Protein AF-A0A6A0BAL9-F1 (afdb_monomer_lite)

Radius of gyration: 17.26 Å; chains: 1; bounding box: 40×38×37 Å

Organism: NCBI:txid2709157

Sequence (87 aa):
MILRGAPRTGKTYLAKQIAAEMIGCETDELSDKAQFEFVQFHPSYDYTDFVEGLRPVTSGNDQVDFELRAGSFMAFCDRARGTSFRN

Secondary structure (DSSP, 8-state):
-----STTSSHHHHHHHHHHHHHTS-GGGGGG-TT-------TT--HHHHTEEEEEEEETTTEEEEEEEE-HHHHHHHHHHT-----

Foldseek 3Di:
DDDDDDPPPCPVVVVLVVQCVVVVHDSVCQVVDLLDDDDDDDPPCDCCQAAKDWDWDQDPVRDTDTDIDGHPNVVSVCSVVVNDPDD

InterPro domains:
  IPR027417 P-loop containing nucleoside triphosphate hydrolase [G3DSA:3.40.50.300] (1-85)
  IPR027417 P-loop containing nucleoside triphosphate hydrolase [SSF52540] (2-56)
  IPR052934 Methylated DNA Recognition and Restriction Enzymes [PTHR37291] (2-81)

pLDDT: mean 91.57, std 11.8, range [35.0, 97.81]

Structure (mmCIF, N/CA/C/O backbone):
data_AF-A0A6A0BAL9-F1
#
_entry.id   AF-A0A6A0BAL9-F1
#
loop_
_atom_site.group_PDB
_atom_site.id
_atom_site.type_symbol
_atom_site.label_atom_id
_atom_site.label_alt_id
_atom_site.label_comp_id
_atom_site.label_asym_id
_atom_site.label_entity_id
_atom_site.label_seq_id
_atom_site.pdbx_PDB_ins_code
_atom_site.Cartn_x
_atom_site.Cartn_y
_atom_site.Cartn_z
_atom_site.occupancy
_atom_site.B_iso_or_equiv
_atom_site.auth_seq_id
_atom_site.auth_comp_id
_atom_site.auth_asym_id
_atom_site.auth_atom_id
_atom_site.pdbx_PDB_model_num
ATOM 1 N N . MET A 1 1 ? -14.350 4.499 -0.322 1.00 90.38 1 MET A N 1
ATOM 2 C CA . MET A 1 1 ? -14.492 5.501 0.763 1.00 90.38 1 MET A CA 1
ATOM 3 C C . MET A 1 1 ? -13.200 6.305 0.869 1.00 90.38 1 MET A C 1
ATOM 5 O O . MET A 1 1 ? -12.147 5.719 0.673 1.00 90.38 1 MET A O 1
ATOM 9 N N . ILE A 1 2 ? -13.253 7.611 1.164 1.00 95.62 2 ILE A N 1
ATOM 10 C CA . ILE A 1 2 ? -12.060 8.446 1.414 1.00 95.62 2 ILE A CA 1
ATOM 11 C C . 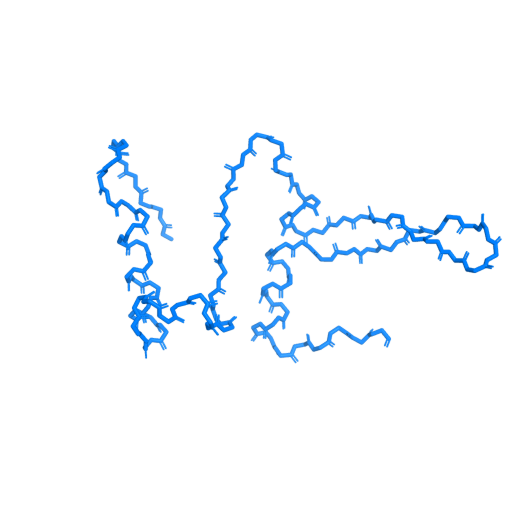ILE A 1 2 ? -12.280 9.228 2.714 1.00 95.62 2 ILE A C 1
ATOM 13 O O . ILE A 1 2 ? -13.176 10.068 2.772 1.00 95.62 2 ILE A O 1
ATOM 17 N N . LEU A 1 3 ? -11.455 8.982 3.736 1.00 95.38 3 LEU A N 1
ATOM 18 C CA . LEU A 1 3 ? -11.486 9.726 5.000 1.00 95.38 3 LEU A CA 1
ATOM 19 C C . LEU A 1 3 ? -10.590 10.969 4.886 1.00 95.38 3 LEU A C 1
ATOM 21 O O . LEU A 1 3 ? -9.388 10.846 4.650 1.00 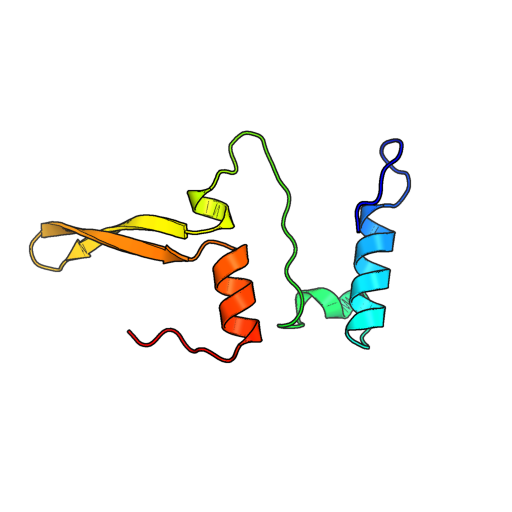95.38 3 LEU A O 1
ATOM 25 N N . ARG A 1 4 ? -11.154 12.172 5.055 1.00 96.25 4 ARG A N 1
ATOM 26 C CA . ARG A 1 4 ? -10.427 13.455 4.958 1.00 96.25 4 ARG A CA 1
ATOM 27 C C . ARG A 1 4 ? -10.482 14.223 6.277 1.00 96.25 4 ARG A C 1
ATOM 29 O O . ARG A 1 4 ? -11.392 14.029 7.070 1.00 96.25 4 ARG A O 1
ATOM 36 N N . GLY A 1 5 ? -9.500 15.092 6.506 1.00 95.50 5 GLY A N 1
ATOM 37 C CA . GLY A 1 5 ? -9.419 15.939 7.700 1.00 95.50 5 GLY A CA 1
ATOM 38 C C . GLY A 1 5 ? -7.977 16.242 8.102 1.00 95.50 5 GLY A C 1
ATOM 39 O O . GLY A 1 5 ? -7.042 15.632 7.573 1.00 95.50 5 GLY A O 1
ATOM 40 N N . ALA A 1 6 ? -7.800 17.141 9.073 1.00 95.62 6 ALA A N 1
ATOM 41 C CA . ALA A 1 6 ? -6.496 17.575 9.586 1.00 95.62 6 ALA A CA 1
ATOM 42 C C . ALA A 1 6 ? -5.588 16.391 9.986 1.00 95.62 6 ALA A C 1
ATOM 44 O O . ALA A 1 6 ? -6.100 15.327 10.353 1.00 95.62 6 ALA A O 1
ATOM 45 N N . PRO A 1 7 ? -4.251 16.509 9.917 1.00 93.62 7 PRO A N 1
ATOM 46 C CA . PRO A 1 7 ? -3.349 15.460 10.400 1.00 93.62 7 PRO A CA 1
ATOM 47 C C . PRO A 1 7 ? -3.640 15.103 11.871 1.00 93.62 7 PRO A C 1
ATOM 49 O O . PRO A 1 7 ? -4.170 15.918 12.618 1.00 93.62 7 PRO A O 1
ATOM 52 N N . ARG A 1 8 ? -3.321 13.866 12.282 1.00 90.31 8 ARG A N 1
ATOM 53 C CA . ARG A 1 8 ? -3.539 13.339 13.652 1.00 90.31 8 ARG A CA 1
ATOM 54 C C . ARG A 1 8 ? -5.008 13.159 14.102 1.00 90.31 8 ARG A C 1
ATOM 56 O O . ARG A 1 8 ? -5.258 12.813 15.243 1.00 90.31 8 ARG A O 1
ATOM 63 N N . THR A 1 9 ? -5.988 13.256 13.207 1.00 94.88 9 THR A N 1
ATOM 64 C CA . THR A 1 9 ? -7.420 12.988 13.508 1.00 94.88 9 THR A CA 1
ATOM 65 C C . THR A 1 9 ? -7.824 11.503 13.460 1.00 94.88 9 THR A C 1
ATOM 67 O O . THR A 1 9 ? -8.976 11.181 13.204 1.00 94.88 9 THR A O 1
ATOM 70 N N . GLY A 1 10 ? -6.881 10.570 13.628 1.00 95.38 10 GLY A N 1
ATOM 71 C CA . GLY A 1 10 ? -7.199 9.135 13.721 1.00 95.38 10 GLY A CA 1
ATOM 72 C C . GLY A 1 10 ? -7.696 8.457 12.434 1.00 95.38 10 GLY A C 1
ATOM 73 O O . GLY A 1 10 ? -8.095 7.303 12.485 1.00 95.38 10 GLY A O 1
ATOM 74 N N . LYS A 1 11 ? -7.639 9.110 11.266 1.00 97.50 11 LYS A N 1
ATOM 75 C CA . LYS A 1 11 ? -8.143 8.544 9.993 1.00 97.50 11 LYS A CA 1
ATOM 76 C C . LYS A 1 11 ? -7.581 7.155 9.669 1.00 97.50 11 LYS A C 1
ATOM 78 O O . LYS A 1 11 ? -8.334 6.271 9.285 1.00 97.50 11 LYS A O 1
ATOM 83 N N . THR A 1 12 ? -6.273 6.960 9.841 1.00 96.38 12 THR A N 1
ATOM 84 C CA . THR A 1 12 ? -5.623 5.659 9.610 1.00 96.38 12 THR A CA 1
ATOM 85 C C . THR A 1 12 ? -6.094 4.608 10.611 1.00 96.38 12 THR A C 1
ATOM 87 O O . THR A 1 12 ? -6.276 3.456 10.239 1.00 96.38 12 THR A O 1
ATOM 90 N N . TYR A 1 13 ? -6.316 5.008 11.864 1.00 96.25 13 TYR A N 1
ATOM 91 C CA . TYR A 1 13 ? -6.835 4.125 12.905 1.00 96.25 13 TYR A CA 1
ATOM 92 C C . TYR A 1 13 ? -8.266 3.682 12.575 1.00 96.25 13 TYR A C 1
ATOM 94 O O . TYR A 1 13 ? -8.527 2.487 12.483 1.00 96.25 13 TYR A O 1
ATOM 102 N N . LEU A 1 14 ? -9.149 4.633 12.256 1.00 96.75 14 LEU A N 1
ATOM 103 C CA . LEU A 1 14 ? -10.531 4.346 11.873 1.00 96.75 14 LEU A CA 1
ATOM 104 C C . LEU A 1 14 ? -10.619 3.482 10.605 1.00 96.75 14 LEU A C 1
ATOM 106 O O . LEU A 1 14 ? -11.422 2.560 10.549 1.00 96.75 14 LEU A O 1
ATOM 110 N N . ALA A 1 15 ? -9.780 3.738 9.595 1.00 97.31 15 ALA A N 1
ATOM 111 C CA . ALA A 1 15 ? -9.747 2.918 8.382 1.00 97.31 15 ALA A CA 1
ATOM 112 C C . ALA A 1 15 ? -9.410 1.447 8.680 1.00 97.31 15 ALA A C 1
ATOM 114 O O . ALA A 1 15 ? -10.032 0.556 8.107 1.00 97.31 15 ALA A O 1
ATOM 115 N N . LYS A 1 16 ? -8.458 1.195 9.591 1.00 97.06 16 LYS A N 1
ATOM 116 C CA . LYS A 1 16 ? -8.102 -0.163 10.021 1.00 97.06 16 LYS A CA 1
ATOM 117 C C . LYS A 1 16 ? -9.224 -0.826 10.817 1.00 97.06 16 LYS A C 1
ATOM 119 O O . LYS A 1 16 ? -9.514 -1.985 10.557 1.00 97.06 16 LYS A O 1
ATOM 124 N N . GLN A 1 17 ? -9.891 -0.096 11.713 1.00 97.19 17 GLN A N 1
ATOM 125 C CA . GLN A 1 17 ? -11.045 -0.627 12.450 1.00 97.19 17 GLN A CA 1
ATOM 126 C C . GLN A 1 17 ? -12.186 -1.031 11.513 1.00 97.19 17 GLN A C 1
ATOM 128 O O . GLN A 1 17 ? -12.699 -2.137 11.624 1.00 97.19 17 GLN A O 1
ATOM 133 N N . ILE A 1 18 ? -12.526 -0.174 10.544 1.00 97.50 18 ILE A N 1
ATOM 134 C CA . ILE A 1 18 ? -13.560 -0.478 9.546 1.00 97.50 18 ILE A CA 1
ATOM 135 C C . ILE A 1 18 ? -13.174 -1.720 8.729 1.00 97.50 18 ILE A C 1
ATOM 137 O O . ILE A 1 18 ? -14.018 -2.572 8.475 1.00 97.50 18 ILE A O 1
ATOM 141 N N . ALA A 1 19 ? -11.905 -1.849 8.329 1.00 97.44 19 ALA A N 1
ATOM 142 C CA . ALA A 1 19 ? -11.434 -3.028 7.605 1.00 97.44 19 ALA A CA 1
ATOM 143 C C . ALA A 1 19 ? -11.508 -4.308 8.458 1.00 97.44 19 ALA A C 1
ATOM 145 O O . ALA A 1 19 ? -11.961 -5.339 7.966 1.00 97.44 19 ALA A O 1
ATOM 146 N N . ALA A 1 20 ? -11.108 -4.235 9.730 1.00 97.69 20 ALA A N 1
ATOM 147 C CA . ALA A 1 20 ? -11.179 -5.349 10.670 1.00 97.69 20 ALA A CA 1
ATOM 148 C C . ALA A 1 20 ? -12.631 -5.804 10.903 1.00 97.69 20 ALA A C 1
ATOM 150 O O . ALA A 1 20 ? -12.923 -6.995 10.823 1.00 97.69 20 ALA A O 1
ATOM 151 N N . GLU A 1 21 ? -13.560 -4.857 11.062 1.00 97.81 21 GLU A N 1
ATOM 152 C CA . GLU A 1 21 ? -14.996 -5.133 11.182 1.00 97.81 21 GLU A CA 1
ATOM 153 C C . GLU A 1 21 ? -15.567 -5.780 9.909 1.00 97.81 21 GLU A C 1
ATOM 155 O O . GLU A 1 21 ? -16.295 -6.766 9.993 1.00 97.81 21 GLU A O 1
ATOM 160 N N . MET A 1 22 ? -15.190 -5.290 8.721 1.00 97.06 22 MET A N 1
ATOM 161 C CA . MET A 1 22 ? -15.614 -5.873 7.438 1.00 97.06 22 MET A CA 1
ATOM 162 C C . MET A 1 22 ? -15.114 -7.309 7.235 1.00 97.06 22 MET A C 1
ATOM 164 O O . MET A 1 22 ? -15.802 -8.113 6.610 1.00 97.06 22 MET A O 1
ATOM 168 N N . ILE A 1 23 ? -13.911 -7.621 7.723 1.00 96.44 23 ILE A N 1
ATOM 169 C CA . ILE A 1 23 ? -13.306 -8.956 7.619 1.00 96.44 23 ILE A CA 1
ATOM 170 C C . ILE A 1 23 ? -13.801 -9.884 8.742 1.00 96.44 23 ILE A C 1
ATOM 172 O O . ILE A 1 23 ? -13.796 -11.103 8.569 1.00 96.44 23 ILE A O 1
ATOM 176 N N . GLY A 1 24 ? -14.261 -9.326 9.865 1.00 97.25 24 GLY A N 1
ATOM 177 C CA . GLY A 1 24 ? -14.694 -10.074 11.043 1.00 97.25 24 GLY A CA 1
ATOM 178 C C . GLY A 1 24 ? -13.526 -10.532 11.920 1.00 97.25 24 GLY A C 1
ATOM 179 O O . GLY A 1 24 ? -13.509 -11.679 12.362 1.00 97.25 24 GLY A O 1
ATOM 180 N N . CYS A 1 25 ? -12.531 -9.669 12.143 1.00 96.81 25 CYS A N 1
ATOM 181 C CA . CYS A 1 25 ? -11.386 -9.952 13.010 1.00 96.81 25 CYS A CA 1
ATOM 182 C C . CYS A 1 25 ? -11.013 -8.769 13.908 1.00 96.81 25 CYS A C 1
ATOM 184 O O . CYS A 1 25 ? -11.493 -7.652 13.720 1.00 96.81 25 CYS A O 1
ATOM 186 N N . GLU A 1 26 ? -10.100 -9.003 14.849 1.00 96.81 26 GLU A N 1
ATOM 187 C CA . GLU A 1 26 ? -9.518 -7.931 15.653 1.00 96.81 26 GLU A CA 1
ATOM 188 C C . GLU A 1 26 ? -8.569 -7.058 14.821 1.00 96.81 26 GLU A C 1
ATOM 190 O O . GLU A 1 26 ? -7.961 -7.505 13.843 1.00 96.81 26 GLU A O 1
ATOM 195 N N . THR A 1 27 ? -8.414 -5.792 15.222 1.00 95.69 27 THR A N 1
ATOM 196 C CA . THR A 1 27 ? -7.559 -4.834 14.492 1.00 95.69 27 THR A CA 1
ATOM 197 C C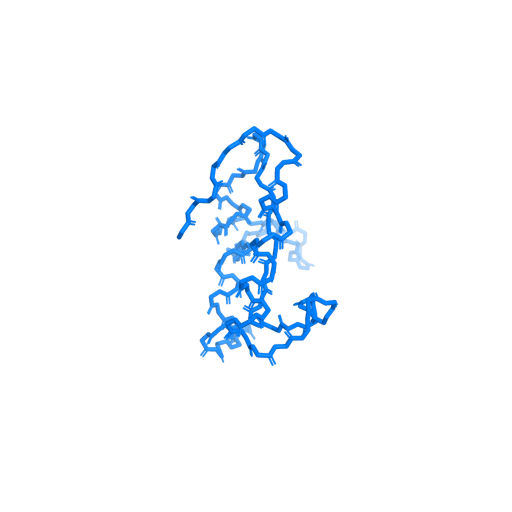 . THR A 1 27 ? -6.084 -5.250 14.501 1.00 95.69 27 THR A C 1
ATOM 199 O O . THR A 1 27 ? -5.373 -4.987 13.531 1.00 95.69 27 THR A O 1
ATOM 202 N N . ASP A 1 28 ? -5.632 -5.925 15.559 1.00 95.00 28 ASP A N 1
ATOM 203 C CA . ASP A 1 28 ? -4.244 -6.383 15.695 1.00 95.00 28 ASP A CA 1
ATOM 204 C C . ASP A 1 28 ? -3.932 -7.584 14.786 1.00 95.00 28 ASP A C 1
ATOM 206 O O . ASP A 1 28 ? -2.801 -7.729 14.330 1.00 95.00 28 ASP A O 1
ATOM 210 N N . GLU A 1 29 ? -4.941 -8.389 14.439 1.00 95.56 29 GLU A N 1
ATOM 211 C CA . GLU A 1 29 ? -4.810 -9.528 13.515 1.00 95.56 29 GLU A CA 1
ATOM 212 C C . GLU A 1 29 ? -4.904 -9.123 12.040 1.00 95.56 29 GLU A C 1
ATOM 214 O O . GLU A 1 29 ? -4.718 -9.950 11.148 1.00 95.56 29 GLU A O 1
ATOM 219 N N . LEU A 1 30 ? -5.249 -7.864 11.763 1.00 95.94 30 LEU A N 1
ATOM 220 C CA . LEU A 1 30 ? -5.579 -7.392 10.422 1.00 95.94 30 LEU A CA 1
ATOM 221 C C . LEU A 1 30 ? -4.426 -7.606 9.429 1.00 95.94 30 LEU A C 1
ATOM 223 O O . LEU A 1 30 ? -4.665 -7.942 8.272 1.00 95.94 30 LEU A O 1
ATOM 227 N N . SER A 1 31 ? -3.183 -7.454 9.893 1.00 93.88 31 SER A N 1
ATOM 228 C CA . SER A 1 31 ? -1.970 -7.641 9.084 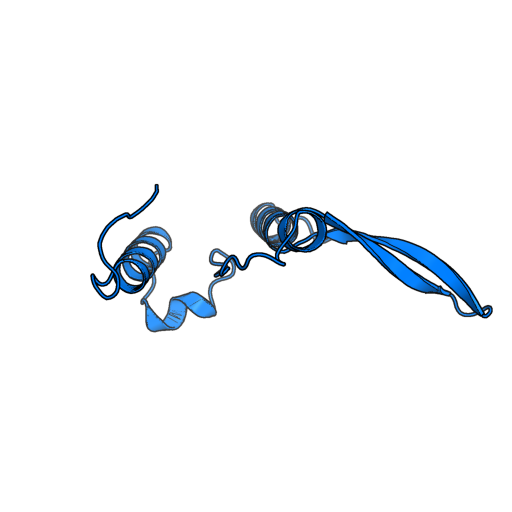1.00 93.88 31 SER A CA 1
ATOM 229 C C . SER A 1 31 ? -1.774 -9.084 8.606 1.00 93.88 31 SER A C 1
ATOM 231 O O . SER A 1 31 ? -1.106 -9.294 7.598 1.00 93.88 31 SER A O 1
ATOM 233 N N . ASP A 1 32 ? -2.369 -10.062 9.293 1.00 94.56 32 ASP A N 1
ATOM 234 C CA . ASP A 1 32 ? -2.240 -11.486 8.965 1.00 94.56 32 ASP A CA 1
ATOM 235 C C . ASP A 1 32 ? -3.366 -11.975 8.037 1.00 94.56 32 ASP A C 1
ATOM 237 O O . ASP A 1 32 ? -3.358 -13.120 7.573 1.00 94.56 32 ASP A O 1
ATOM 241 N N . LYS A 1 33 ? -4.368 -11.131 7.748 1.00 95.44 33 LYS A N 1
ATOM 242 C CA . LYS A 1 33 ? -5.501 -11.504 6.893 1.00 95.44 33 LYS A CA 1
ATOM 243 C C . LYS A 1 33 ? -5.154 -11.290 5.427 1.00 95.44 33 LYS A C 1
ATOM 245 O O . LYS A 1 33 ? -4.917 -10.172 4.985 1.00 95.44 33 LYS A O 1
ATOM 250 N N . ALA A 1 34 ? -5.272 -12.349 4.627 1.00 94.00 34 ALA A N 1
ATOM 251 C CA . ALA A 1 34 ? -5.084 -12.275 3.176 1.00 94.00 34 ALA A CA 1
ATOM 252 C C . ALA A 1 34 ? -6.053 -11.297 2.474 1.00 94.00 34 ALA A C 1
ATOM 254 O O . ALA A 1 34 ? -5.764 -10.831 1.373 1.00 94.00 34 ALA A O 1
ATOM 255 N N . GLN A 1 35 ? -7.191 -10.985 3.110 1.00 95.88 35 GLN A N 1
ATOM 256 C CA . GLN A 1 35 ? -8.192 -10.020 2.638 1.00 95.88 35 GLN A CA 1
ATOM 257 C C . GLN A 1 35 ? -7.816 -8.553 2.914 1.00 95.88 35 GLN A C 1
ATOM 259 O O . GLN A 1 35 ? -8.599 -7.660 2.589 1.00 95.88 35 GLN A O 1
ATOM 264 N N . PHE A 1 36 ? -6.652 -8.286 3.511 1.00 96.94 36 PHE A N 1
ATOM 265 C CA . PHE A 1 36 ? -6.175 -6.945 3.821 1.00 96.94 36 PHE A CA 1
ATOM 266 C C . PHE A 1 36 ? -4.803 -6.678 3.188 1.00 96.94 36 PHE A C 1
ATOM 268 O O . PHE A 1 36 ? -3.934 -7.542 3.144 1.00 96.94 36 PHE A O 1
ATOM 275 N N . GLU A 1 37 ? -4.618 -5.456 2.694 1.00 96.44 37 GLU A N 1
ATOM 276 C CA . GLU A 1 37 ? -3.342 -4.943 2.197 1.00 96.44 37 GLU A CA 1
ATOM 277 C C . GLU A 1 37 ? -3.251 -3.457 2.561 1.00 96.44 37 GLU A C 1
ATOM 279 O O . GLU A 1 37 ? -4.219 -2.708 2.383 1.00 96.44 37 GLU A O 1
ATOM 284 N N . PHE A 1 38 ? -2.103 -3.018 3.082 1.00 96.31 38 PHE A N 1
ATOM 285 C CA . PHE A 1 38 ? -1.913 -1.637 3.528 1.00 96.31 38 PHE A CA 1
ATOM 286 C C . PHE A 1 38 ? -0.824 -0.944 2.718 1.00 96.31 38 PHE A C 1
ATOM 288 O O . PHE A 1 38 ? 0.360 -1.235 2.862 1.00 96.31 38 PHE A O 1
ATOM 295 N N . VAL A 1 39 ? -1.228 0.045 1.922 1.00 96.19 39 VAL A N 1
ATOM 296 C CA . VAL A 1 39 ? -0.322 0.841 1.088 1.00 96.19 39 VAL A CA 1
ATOM 297 C C . VAL A 1 39 ? -0.297 2.306 1.522 1.00 96.19 39 VAL A C 1
ATOM 299 O O . VAL A 1 39 ? -1.314 2.877 1.925 1.00 96.19 39 VAL A O 1
ATOM 302 N N . GLN A 1 40 ? 0.873 2.937 1.415 1.00 95.94 40 GLN A N 1
ATOM 303 C CA . GLN A 1 40 ? 1.062 4.368 1.640 1.00 95.94 40 GLN A CA 1
ATOM 304 C C . GLN A 1 40 ? 1.656 5.009 0.385 1.00 95.94 40 GLN A C 1
ATOM 306 O O . GLN A 1 40 ? 2.789 4.724 0.014 1.00 95.94 40 GLN A O 1
ATOM 311 N N . PHE A 1 41 ? 0.899 5.904 -0.247 1.00 95.62 41 PHE A N 1
ATOM 312 C CA . PHE A 1 41 ? 1.366 6.642 -1.417 1.00 95.62 41 PHE A CA 1
ATOM 313 C C . PHE A 1 41 ? 2.438 7.675 -1.045 1.00 95.62 41 PHE A C 1
ATOM 315 O O . PHE A 1 41 ? 2.287 8.423 -0.076 1.00 95.62 41 PHE A O 1
ATOM 322 N N . HIS A 1 42 ? 3.478 7.760 -1.871 1.00 96.19 42 HIS A N 1
ATOM 323 C CA . HIS A 1 42 ? 4.491 8.815 -1.866 1.00 96.19 42 HIS A CA 1
ATOM 324 C C . HIS A 1 42 ? 4.699 9.337 -3.301 1.00 96.19 42 HIS A C 1
ATOM 326 O O . HIS A 1 42 ? 4.314 8.648 -4.240 1.00 96.19 42 HIS A O 1
ATOM 332 N N . PRO A 1 43 ? 5.299 10.525 -3.519 1.00 97.69 43 PRO A N 1
ATOM 333 C CA . PRO A 1 43 ? 5.440 11.101 -4.865 1.00 97.69 43 PRO A CA 1
ATOM 334 C C . PRO A 1 43 ? 6.171 10.214 -5.883 1.00 97.69 43 PRO A C 1
ATOM 336 O O . PRO A 1 43 ? 5.891 10.302 -7.070 1.00 97.69 43 PRO A O 1
ATOM 339 N N . SER A 1 44 ? 7.080 9.354 -5.419 1.00 96.75 44 SER A N 1
ATOM 340 C CA . SER A 1 44 ? 7.777 8.377 -6.268 1.00 96.75 44 SER A CA 1
ATOM 341 C C . SER A 1 44 ? 7.049 7.034 -6.424 1.00 96.75 44 SER A C 1
ATOM 343 O O . SER A 1 44 ? 7.639 6.126 -6.985 1.00 96.75 44 SER A O 1
ATOM 345 N N . TYR A 1 45 ? 5.845 6.863 -5.861 1.00 96.56 45 TYR A N 1
ATOM 346 C CA . TYR A 1 45 ? 5.072 5.623 -5.972 1.00 96.56 45 TYR A CA 1
ATOM 347 C C . TYR A 1 45 ? 4.213 5.719 -7.222 1.00 96.56 45 TYR A C 1
ATOM 349 O O . TYR A 1 45 ? 3.300 6.550 -7.280 1.00 96.56 45 TYR A O 1
ATOM 357 N N . ASP A 1 46 ? 4.533 4.916 -8.229 1.00 96.00 46 ASP A N 1
ATOM 358 C CA . ASP A 1 46 ? 3.960 5.075 -9.558 1.00 96.00 46 ASP A CA 1
ATOM 359 C C . ASP A 1 46 ? 3.095 3.883 -9.992 1.00 96.00 46 ASP A C 1
ATOM 361 O O . ASP A 1 46 ? 2.757 2.981 -9.219 1.00 96.00 46 ASP A O 1
ATOM 365 N N . TYR A 1 47 ? 2.671 3.918 -11.255 1.00 96.00 47 TYR A N 1
ATOM 366 C CA . TYR A 1 47 ? 1.858 2.868 -11.857 1.00 96.00 47 TYR A CA 1
ATOM 367 C C . TYR A 1 47 ? 2.524 1.489 -11.774 1.00 96.00 47 TYR A C 1
ATOM 369 O O . TYR A 1 47 ? 1.835 0.499 -11.533 1.00 96.00 47 TYR A O 1
ATOM 377 N N . THR A 1 48 ? 3.845 1.423 -11.945 1.00 96.12 48 THR A N 1
ATOM 378 C CA . THR A 1 48 ? 4.592 0.162 -11.973 1.00 96.12 48 THR A CA 1
ATOM 379 C C . THR A 1 48 ? 4.655 -0.513 -10.612 1.00 96.12 48 THR A C 1
ATOM 381 O O . THR A 1 48 ? 4.759 -1.737 -10.538 1.00 96.12 48 THR A O 1
ATOM 384 N N . ASP A 1 49 ? 4.535 0.266 -9.536 1.00 95.19 49 ASP A N 1
ATOM 385 C CA . ASP A 1 49 ? 4.513 -0.250 -8.170 1.00 95.19 49 ASP A CA 1
ATOM 386 C C . ASP A 1 49 ? 3.100 -0.638 -7.708 1.00 95.19 49 ASP A C 1
ATOM 388 O O . ASP A 1 49 ? 2.929 -1.588 -6.935 1.00 95.19 49 ASP A O 1
ATOM 392 N N . PHE A 1 50 ? 2.075 0.087 -8.169 1.00 96.81 50 PHE A N 1
ATOM 393 C CA . PHE A 1 50 ? 0.689 -0.140 -7.756 1.00 96.81 50 PHE A CA 1
ATOM 394 C C . PHE A 1 50 ? -0.038 -1.161 -8.636 1.00 96.81 50 PHE A C 1
ATOM 396 O O . PHE A 1 50 ? -0.715 -2.039 -8.107 1.00 96.81 50 PHE A O 1
ATOM 403 N N . VAL A 1 51 ? 0.098 -1.067 -9.961 1.00 96.50 51 VAL A N 1
ATOM 404 C CA . VAL A 1 51 ? -0.676 -1.858 -10.928 1.00 96.50 51 VAL A CA 1
ATOM 405 C C . VAL A 1 51 ? 0.170 -2.978 -11.515 1.00 96.50 51 VAL A C 1
ATOM 407 O O . VAL A 1 51 ? -0.022 -4.123 -11.124 1.00 96.50 51 VAL A O 1
ATOM 410 N N . GLU A 1 52 ? 1.104 -2.673 -12.414 1.00 96.75 52 GLU A N 1
ATOM 411 C CA . GLU A 1 52 ? 2.026 -3.644 -13.013 1.00 96.75 52 GLU A CA 1
ATOM 412 C C . GLU A 1 52 ? 3.179 -2.943 -13.739 1.00 96.75 52 GLU A C 1
ATOM 414 O O . GLU A 1 52 ? 3.034 -1.821 -14.229 1.00 96.75 52 GLU A O 1
ATOM 419 N N . GLY A 1 53 ? 4.330 -3.605 -13.842 1.00 95.62 53 GLY A N 1
ATOM 420 C CA . GLY A 1 53 ? 5.490 -3.054 -14.534 1.00 95.62 53 GLY A CA 1
ATOM 421 C C . GLY A 1 53 ? 6.445 -4.117 -15.054 1.00 95.62 53 GLY A C 1
ATOM 422 O O . GLY A 1 53 ? 6.550 -5.208 -14.496 1.00 95.62 53 GLY A O 1
ATOM 423 N N . LEU A 1 54 ? 7.168 -3.780 -16.123 1.00 94.56 54 LEU A N 1
ATOM 424 C CA . LEU A 1 54 ? 8.252 -4.613 -16.638 1.00 94.56 54 LEU A CA 1
ATOM 425 C C . LEU A 1 54 ? 9.444 -4.547 -15.679 1.00 94.56 54 LEU A C 1
ATOM 427 O O . LEU A 1 54 ? 9.942 -3.462 -15.367 1.00 94.56 54 LEU A O 1
ATOM 431 N N . ARG A 1 55 ? 9.910 -5.706 -15.213 1.00 93.38 55 ARG A N 1
ATOM 432 C CA . ARG A 1 55 ? 11.108 -5.834 -14.378 1.00 93.38 55 ARG A CA 1
ATOM 433 C C . ARG A 1 55 ? 12.140 -6.700 -15.107 1.00 93.38 55 ARG A C 1
ATOM 435 O O . ARG A 1 55 ? 11.753 -7.699 -15.715 1.00 93.38 55 ARG A O 1
ATOM 442 N N . PRO A 1 56 ? 13.427 -6.318 -15.090 1.00 92.31 56 PRO A N 1
ATOM 443 C CA . PRO A 1 56 ? 14.466 -7.118 -15.719 1.00 92.31 56 PRO A CA 1
ATOM 444 C C . PRO A 1 56 ? 14.674 -8.421 -14.942 1.00 92.31 56 PRO A C 1
ATOM 446 O O . PRO A 1 56 ? 14.682 -8.418 -13.709 1.00 92.31 56 PRO A O 1
ATOM 449 N N . VAL A 1 57 ? 14.892 -9.513 -15.665 1.00 90.69 57 VAL A N 1
ATOM 450 C CA . VAL A 1 57 ? 15.287 -10.811 -15.118 1.00 90.69 57 VAL A CA 1
ATOM 451 C C . VAL A 1 5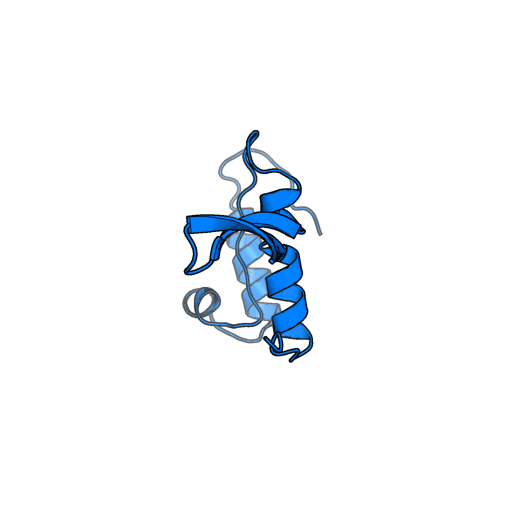7 ? 16.528 -11.326 -15.821 1.00 90.69 57 VAL A C 1
ATOM 453 O O . VAL A 1 57 ? 16.716 -11.131 -17.021 1.00 90.69 57 VAL A O 1
ATOM 456 N N . THR A 1 58 ? 17.395 -11.980 -15.053 1.00 85.19 58 THR A N 1
ATOM 457 C CA . THR A 1 58 ? 18.594 -12.613 -15.595 1.00 85.19 58 THR A CA 1
ATOM 458 C C . THR A 1 58 ? 18.248 -14.028 -16.028 1.00 85.19 58 THR A C 1
ATOM 460 O O . THR A 1 58 ? 18.021 -14.902 -15.189 1.00 85.19 58 THR A O 1
ATOM 463 N N . SER A 1 59 ? 18.240 -14.258 -17.336 1.00 77.44 59 SER A N 1
ATOM 464 C CA . SER A 1 59 ? 18.210 -15.604 -17.901 1.00 77.44 59 SER A CA 1
ATOM 465 C C . SER A 1 59 ? 19.620 -16.199 -17.834 1.00 77.44 59 SER A C 1
ATOM 467 O O . SER A 1 59 ? 20.606 -15.480 -17.992 1.00 77.44 59 SER A O 1
ATOM 469 N N . GLY A 1 60 ? 19.747 -17.511 -17.602 1.00 73.75 60 GLY A N 1
ATOM 470 C CA . GLY A 1 60 ? 21.025 -18.201 -17.322 1.00 73.75 60 GLY A CA 1
ATOM 471 C C . GLY A 1 60 ? 22.118 -18.135 -18.407 1.00 73.75 60 GLY A C 1
ATOM 472 O O . GLY A 1 60 ? 23.161 -18.756 -18.242 1.00 73.75 60 GLY A O 1
ATOM 473 N N . ASN A 1 61 ? 21.892 -17.384 -19.488 1.00 77.44 61 ASN A N 1
ATOM 474 C CA . ASN A 1 61 ? 22.793 -17.182 -20.625 1.00 77.44 61 ASN A CA 1
ATOM 475 C C . ASN A 1 61 ? 23.336 -15.736 -20.708 1.00 77.44 61 ASN A C 1
ATOM 477 O O . ASN A 1 61 ? 23.602 -15.257 -21.808 1.00 77.44 61 ASN A O 1
ATOM 481 N N . ASP A 1 62 ? 23.431 -15.015 -19.584 1.00 77.69 62 ASP A N 1
ATOM 482 C CA . ASP A 1 62 ? 23.856 -13.600 -19.507 1.00 77.69 62 ASP A CA 1
ATOM 483 C C . ASP A 1 62 ? 23.001 -12.618 -20.342 1.00 77.69 62 ASP A C 1
ATOM 485 O O . ASP A 1 62 ? 23.417 -11.498 -20.643 1.00 77.69 62 ASP A O 1
ATOM 489 N N . GLN A 1 63 ? 21.775 -13.014 -20.700 1.00 84.12 63 GLN A N 1
ATOM 490 C CA . GLN A 1 63 ? 20.807 -12.157 -21.387 1.00 84.12 63 GLN A CA 1
ATOM 491 C C . GLN A 1 63 ? 19.827 -11.547 -20.379 1.00 84.12 63 GLN A C 1
ATOM 493 O O . GLN A 1 63 ? 19.340 -12.230 -19.474 1.00 84.12 63 GLN A O 1
ATOM 498 N N . VAL A 1 64 ? 19.557 -10.248 -20.541 1.00 88.06 64 VAL A N 1
ATOM 499 C CA . VAL A 1 64 ? 18.537 -9.528 -19.771 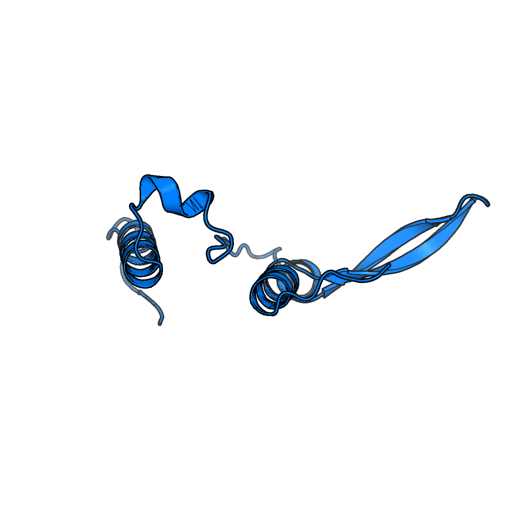1.00 88.06 64 VAL A CA 1
ATOM 500 C C . VAL A 1 64 ? 17.213 -9.653 -20.508 1.00 88.06 64 VAL A C 1
ATOM 502 O O . VAL A 1 64 ? 17.043 -9.063 -21.575 1.00 88.06 64 VAL A O 1
ATOM 505 N N . ASP A 1 65 ? 16.287 -10.388 -19.910 1.00 90.25 65 ASP A N 1
ATOM 506 C CA . ASP A 1 65 ? 14.892 -10.429 -20.332 1.00 90.25 65 ASP A CA 1
ATOM 507 C C . ASP A 1 65 ? 14.055 -9.492 -19.456 1.00 90.25 65 ASP A C 1
ATOM 509 O O . ASP A 1 65 ? 14.507 -9.001 -18.418 1.00 90.25 65 ASP A O 1
ATOM 513 N N . PHE A 1 66 ? 12.819 -9.229 -19.871 1.00 92.31 66 PHE A N 1
ATOM 514 C CA . PHE A 1 66 ? 11.856 -8.464 -19.087 1.00 92.31 66 PHE A CA 1
ATOM 515 C C . PHE A 1 66 ? 10.613 -9.300 -18.854 1.00 92.31 66 PHE A C 1
ATOM 517 O O . PHE A 1 66 ? 10.048 -9.861 -19.791 1.00 92.31 66 PHE A O 1
ATOM 524 N N . GLU A 1 67 ? 10.148 -9.320 -17.614 1.00 94.06 67 GLU A N 1
ATOM 525 C CA . GLU A 1 67 ? 8.876 -9.935 -17.263 1.00 94.06 67 GLU A CA 1
ATOM 526 C C . GLU A 1 67 ? 7.910 -8.892 -16.713 1.00 94.06 67 GLU A C 1
ATOM 528 O O . GLU A 1 67 ? 8.301 -7.941 -16.027 1.00 94.06 67 GLU A O 1
ATOM 533 N N . LEU A 1 68 ? 6.629 -9.070 -17.023 1.00 95.06 68 LEU A N 1
ATOM 534 C CA . LEU A 1 68 ? 5.571 -8.253 -16.452 1.00 95.06 68 LEU A CA 1
ATOM 535 C C . LEU A 1 68 ? 5.307 -8.724 -15.021 1.00 95.06 68 LEU A C 1
ATOM 537 O O . LEU A 1 68 ? 4.939 -9.877 -14.802 1.00 95.06 68 LEU A O 1
ATOM 541 N N . ARG A 1 69 ? 5.486 -7.834 -14.045 1.00 95.19 69 ARG A N 1
ATOM 542 C CA . ARG A 1 69 ? 5.197 -8.114 -12.638 1.00 95.19 69 ARG A CA 1
ATOM 543 C C . ARG A 1 69 ? 4.002 -7.316 -12.154 1.00 95.19 69 ARG A C 1
ATOM 545 O O . ARG A 1 69 ? 3.946 -6.104 -12.348 1.00 95.19 69 ARG A O 1
ATOM 552 N N . ALA A 1 70 ? 3.096 -8.002 -11.464 1.00 96.56 70 ALA A N 1
ATOM 553 C CA . ALA A 1 70 ? 1.984 -7.382 -10.763 1.00 96.56 70 ALA A CA 1
ATOM 554 C C . ALA A 1 70 ? 2.490 -6.484 -9.620 1.00 96.56 70 ALA A C 1
ATOM 556 O O . ALA A 1 70 ? 3.337 -6.888 -8.820 1.00 96.56 70 ALA A O 1
ATOM 557 N N . GLY A 1 71 ? 1.944 -5.274 -9.545 1.00 96.69 71 GLY A N 1
ATOM 558 C CA . GLY A 1 71 ? 2.092 -4.359 -8.419 1.00 96.69 71 GLY A CA 1
ATOM 559 C C . GLY A 1 71 ? 1.193 -4.746 -7.244 1.00 96.69 71 GLY A C 1
ATOM 560 O O . GLY A 1 71 ? 0.468 -5.745 -7.286 1.00 96.69 71 GLY A O 1
ATOM 561 N N . SER A 1 72 ? 1.223 -3.943 -6.179 1.00 96.56 72 SER A N 1
ATOM 562 C CA . SER A 1 72 ? 0.523 -4.247 -4.919 1.00 96.56 72 SER A CA 1
ATOM 563 C C . SER A 1 72 ? -0.985 -4.473 -5.094 1.00 96.56 72 SER A C 1
ATOM 565 O O . SER A 1 72 ? -1.538 -5.411 -4.518 1.00 96.56 72 SER A O 1
ATOM 567 N N . PHE A 1 73 ? -1.652 -3.670 -5.927 1.00 97.25 73 PHE A N 1
ATOM 568 C CA . PHE A 1 73 ? -3.091 -3.771 -6.162 1.00 97.25 73 PHE A CA 1
ATOM 569 C C . PHE A 1 73 ? -3.464 -4.997 -6.992 1.00 97.25 73 PHE A C 1
ATOM 571 O O . PHE A 1 73 ? -4.377 -5.728 -6.611 1.00 97.25 73 PHE A O 1
ATOM 578 N N . MET A 1 74 ? -2.754 -5.253 -8.096 1.00 96.44 74 MET A N 1
ATOM 579 C CA . MET A 1 74 ? -3.021 -6.429 -8.933 1.00 96.44 74 MET A CA 1
ATOM 580 C C . MET A 1 74 ? -2.751 -7.717 -8.158 1.00 96.44 74 MET A C 1
ATOM 582 O O . MET A 1 74 ? -3.625 -8.579 -8.097 1.00 96.44 74 MET A O 1
ATOM 586 N N . ALA A 1 75 ? -1.619 -7.793 -7.449 1.00 95.62 75 ALA A N 1
ATOM 587 C CA . ALA A 1 75 ? -1.305 -8.934 -6.599 1.00 95.62 75 ALA A CA 1
ATOM 588 C C . ALA A 1 75 ? -2.378 -9.158 -5.517 1.00 95.62 75 ALA A C 1
ATOM 590 O O . ALA A 1 75 ? -2.736 -10.300 -5.230 1.00 95.62 75 ALA A O 1
ATOM 591 N N . PHE A 1 76 ? -2.924 -8.090 -4.925 1.00 96.69 76 PHE A N 1
ATOM 592 C CA . PHE A 1 76 ? -4.037 -8.189 -3.978 1.00 96.69 76 PHE A CA 1
ATOM 593 C C . PHE A 1 76 ? -5.327 -8.704 -4.640 1.00 96.69 76 PHE A C 1
ATOM 595 O O . PHE A 1 76 ? -5.984 -9.596 -4.100 1.00 96.69 76 PHE A O 1
ATOM 602 N N . CYS A 1 77 ? -5.673 -8.208 -5.832 1.00 96.06 77 CYS A N 1
ATOM 603 C CA . CYS A 1 77 ? -6.812 -8.704 -6.604 1.00 96.06 77 CYS A CA 1
ATOM 604 C C . CYS A 1 77 ? -6.673 -10.186 -6.979 1.00 96.06 77 CYS A C 1
ATOM 606 O O . CYS A 1 77 ? -7.656 -10.920 -6.896 1.00 96.06 77 CYS A O 1
ATOM 608 N N . ASP A 1 78 ? -5.483 -10.639 -7.369 1.00 94.25 78 ASP A N 1
ATOM 609 C CA . ASP A 1 78 ? -5.255 -12.035 -7.750 1.00 94.25 78 ASP A CA 1
ATOM 610 C C . ASP A 1 78 ? -5.395 -12.980 -6.556 1.00 94.25 78 ASP A C 1
ATOM 612 O O . ASP A 1 78 ? -6.064 -14.013 -6.667 1.00 94.25 78 ASP A O 1
ATOM 616 N N . ARG A 1 79 ? -4.886 -12.576 -5.380 1.00 93.94 79 ARG A N 1
ATOM 617 C CA . ARG A 1 79 ? -5.146 -13.285 -4.116 1.00 93.94 79 ARG A CA 1
ATOM 618 C C . ARG A 1 79 ? -6.643 -13.383 -3.831 1.00 93.94 79 ARG A C 1
ATOM 620 O O . ARG A 1 79 ? -7.127 -14.465 -3.512 1.00 93.94 79 ARG A O 1
ATOM 627 N N . ALA A 1 80 ? -7.386 -12.288 -3.999 1.00 94.25 80 ALA A N 1
ATOM 628 C CA . ALA A 1 80 ? -8.831 -12.267 -3.770 1.00 94.25 80 ALA A CA 1
ATOM 629 C C . ALA A 1 80 ? -9.617 -13.154 -4.755 1.00 94.25 80 ALA A C 1
ATOM 631 O O . ALA A 1 80 ? -10.657 -13.700 -4.394 1.00 94.25 80 ALA A O 1
ATOM 632 N N . ARG A 1 81 ? -9.124 -13.330 -5.989 1.00 93.94 81 ARG A N 1
ATOM 633 C CA . ARG A 1 81 ? -9.725 -14.234 -6.987 1.00 93.94 81 ARG A CA 1
ATOM 634 C C . ARG A 1 81 ? -9.408 -15.711 -6.736 1.00 93.94 81 ARG A C 1
ATOM 636 O O . ARG A 1 81 ? -10.051 -16.566 -7.338 1.00 93.94 81 ARG A O 1
ATOM 643 N N . GLY A 1 82 ? -8.418 -16.020 -5.897 1.00 85.69 82 GLY A N 1
ATOM 644 C CA . GLY A 1 82 ? -7.865 -17.371 -5.782 1.00 85.69 82 GLY A CA 1
ATOM 645 C C . GLY A 1 82 ? -7.041 -17.786 -7.007 1.00 85.69 82 GLY A C 1
ATOM 646 O O . GLY A 1 82 ? -6.783 -18.974 -7.207 1.00 85.69 82 GLY A O 1
ATOM 647 N N . THR A 1 83 ? -6.626 -16.825 -7.839 1.00 63.88 83 THR A N 1
ATOM 648 C CA . THR A 1 83 ? -5.773 -17.090 -8.997 1.00 63.88 83 THR A CA 1
ATOM 649 C C . THR A 1 83 ? -4.338 -17.226 -8.507 1.00 63.88 83 THR A C 1
ATOM 651 O O . THR A 1 83 ? -3.666 -16.239 -8.223 1.00 63.88 83 THR A O 1
ATOM 654 N N . SER A 1 84 ? -3.846 -18.459 -8.400 1.00 55.84 84 SER A N 1
ATOM 655 C CA . SER A 1 84 ? -2.405 -18.685 -8.297 1.00 55.84 84 SER A CA 1
ATOM 656 C C . SER A 1 84 ? -1.793 -18.349 -9.658 1.00 55.84 84 SER A C 1
ATOM 658 O O . SER A 1 84 ? -2.202 -18.933 -10.666 1.00 55.84 84 SER A O 1
ATOM 660 N N . PHE A 1 85 ? -0.883 -17.371 -9.708 1.00 52.62 85 PHE A N 1
ATOM 661 C CA . PHE A 1 85 ? -0.121 -17.056 -10.918 1.00 52.62 85 PHE A CA 1
ATOM 662 C C . PHE A 1 85 ? 0.589 -18.340 -11.365 1.00 52.62 85 PHE A C 1
ATOM 664 O O . PHE A 1 85 ? 1.497 -18.830 -10.694 1.00 52.62 85 PHE A O 1
ATOM 671 N N . ARG A 1 86 ? 0.101 -18.935 -12.456 1.00 37.75 86 ARG A N 1
ATOM 672 C CA . ARG A 1 86 ? 0.747 -20.068 -13.113 1.00 37.75 86 ARG A CA 1
ATOM 673 C C . ARG A 1 86 ? 1.958 -19.521 -13.858 1.00 37.75 86 ARG A C 1
ATOM 675 O O . ARG A 1 86 ? 1.781 -18.932 -14.920 1.00 37.75 86 ARG A O 1
ATOM 682 N N . ASN A 1 87 ? 3.135 -19.719 -13.276 1.00 35.00 87 ASN A N 1
ATOM 683 C CA . ASN A 1 87 ? 4.390 -19.783 -14.018 1.00 35.00 87 ASN A CA 1
ATOM 684 C C . ASN A 1 87 ? 4.680 -21.247 -14.345 1.00 35.00 87 ASN A C 1
ATOM 686 O O . ASN A 1 87 ? 4.520 -22.085 -13.426 1.00 35.00 87 ASN A O 1
#